Protein AF-A0A7K7DIM9-F1 (afdb_monomer_lite)

pLDDT: mean 87.03, std 12.99, range [60.41, 97.12]

Sequence (53 aa):
HRVKEIGSTMSGRKGTDDSMTLQSQKFQIGDYLDIAITPPNRAPPPSSRMRPY

Organism: Pheucticus melanocephalus (NCBI:txid371919)

Radius of gyration: 16.43 Å; chains: 1; bounding box: 32×18×51 Å

Structure (mmCIF, N/CA/C/O backbone):
data_AF-A0A7K7DIM9-F1
#
_entry.id   AF-A0A7K7DIM9-F1
#
loop_
_atom_site.group_PDB
_atom_site.id
_atom_site.type_symbol
_atom_site.label_atom_id
_atom_site.label_alt_id
_atom_site.label_comp_id
_atom_site.label_asym_id
_atom_site.label_entity_id
_atom_site.label_seq_id
_atom_site.pdbx_PDB_ins_code
_atom_site.Cartn_x
_atom_site.Cartn_y
_atom_site.Cartn_z
_atom_site.occupancy
_atom_site.B_iso_or_equiv
_atom_site.auth_seq_id
_atom_site.auth_comp_id
_atom_site.auth_asym_id
_atom_site.auth_atom_id
_atom_site.pdbx_PDB_model_num
ATOM 1 N N . HIS A 1 1 ? -20.623 -7.124 -3.666 1.00 70.88 1 HIS A N 1
ATOM 2 C CA . HIS A 1 1 ? -19.539 -6.350 -3.026 1.00 70.88 1 HIS A CA 1
ATOM 3 C C . HIS A 1 1 ? -19.178 -5.160 -3.903 1.00 70.88 1 HIS A C 1
ATOM 5 O O . HIS A 1 1 ? -19.134 -5.322 -5.116 1.00 70.88 1 HIS A O 1
ATOM 11 N N . ARG A 1 2 ? -19.001 -3.967 -3.321 1.00 87.00 2 ARG A N 1
ATOM 12 C CA . ARG A 1 2 ? -18.517 -2.776 -4.038 1.00 87.00 2 ARG A CA 1
ATOM 13 C C . ARG A 1 2 ? -17.036 -2.604 -3.733 1.00 87.00 2 ARG A C 1
ATOM 15 O O . ARG A 1 2 ? -16.665 -2.607 -2.567 1.00 87.00 2 ARG A O 1
ATOM 22 N N . VAL A 1 3 ? -16.227 -2.463 -4.775 1.00 91.50 3 VAL A N 1
ATOM 23 C CA . VAL A 1 3 ? -14.791 -2.201 -4.649 1.00 91.50 3 VAL A CA 1
ATOM 24 C C . VAL A 1 3 ? -14.570 -0.692 -4.711 1.00 91.50 3 VAL 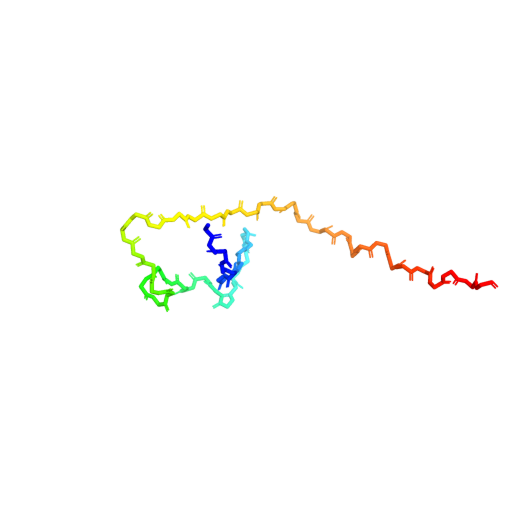A C 1
ATOM 26 O O . VAL A 1 3 ? -15.198 -0.008 -5.520 1.00 91.50 3 VAL A O 1
ATOM 29 N N . LYS A 1 4 ? -13.698 -0.177 -3.842 1.00 93.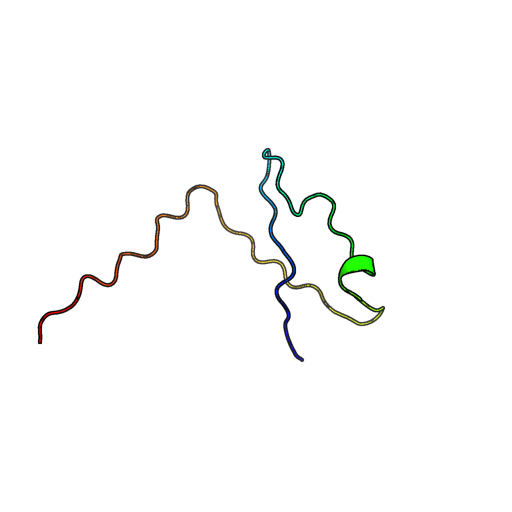06 4 LYS A N 1
ATOM 30 C CA . LYS A 1 4 ? -13.244 1.216 -3.840 1.00 93.06 4 LYS A CA 1
ATOM 31 C C . LYS A 1 4 ? -11.721 1.214 -3.887 1.00 93.06 4 LYS A C 1
ATOM 33 O O . LYS A 1 4 ? -11.088 0.642 -3.006 1.00 93.06 4 LYS A O 1
ATOM 38 N N . GLU A 1 5 ? -11.151 1.877 -4.885 1.00 93.44 5 GLU A N 1
ATOM 39 C CA . GLU A 1 5 ? -9.712 2.123 -4.933 1.00 93.44 5 GLU A CA 1
ATOM 40 C C . GLU A 1 5 ? -9.332 3.162 -3.869 1.00 93.44 5 GLU A C 1
ATOM 42 O O . GLU A 1 5 ? -10.003 4.191 -3.732 1.00 93.44 5 GLU A O 1
ATOM 47 N N . ILE A 1 6 ? -8.299 2.861 -3.075 1.00 93.94 6 ILE A N 1
ATOM 48 C CA . ILE A 1 6 ? -7.889 3.707 -1.946 1.00 93.94 6 ILE A CA 1
ATOM 49 C C . ILE A 1 6 ? -6.512 4.342 -2.123 1.00 93.94 6 ILE A C 1
ATOM 51 O O . ILE A 1 6 ? -6.335 5.458 -1.655 1.00 93.94 6 ILE A O 1
ATOM 55 N N . GLY A 1 7 ? -5.566 3.691 -2.801 1.00 94.81 7 GLY A N 1
ATOM 56 C CA . GLY A 1 7 ? -4.220 4.231 -2.995 1.00 94.81 7 GLY A CA 1
ATOM 57 C C . GLY A 1 7 ? -3.243 3.196 -3.541 1.00 94.81 7 GLY A C 1
ATOM 58 O O . GLY A 1 7 ? -3.616 2.048 -3.791 1.00 94.81 7 GLY A O 1
ATOM 59 N N . SER A 1 8 ? -1.986 3.605 -3.710 1.00 95.38 8 SER A N 1
ATOM 60 C CA . SER A 1 8 ? -0.916 2.741 -4.224 1.00 95.38 8 SER A CA 1
ATOM 61 C C . SER A 1 8 ? 0.413 2.975 -3.507 1.00 95.38 8 SER A C 1
ATOM 63 O O . SER A 1 8 ? 0.689 4.072 -3.031 1.00 95.38 8 SER A O 1
ATOM 65 N N . THR A 1 9 ? 1.262 1.949 -3.454 1.00 95.38 9 THR A N 1
ATOM 66 C CA . THR A 1 9 ? 2.619 2.049 -2.900 1.00 95.38 9 THR A CA 1
ATOM 67 C C . THR A 1 9 ? 3.635 1.418 -3.846 1.00 95.38 9 THR A C 1
ATOM 69 O O . THR A 1 9 ? 3.295 0.610 -4.715 1.00 95.38 9 THR A O 1
ATOM 72 N N . MET A 1 10 ? 4.903 1.805 -3.704 1.00 95.38 10 MET A N 1
ATOM 73 C CA . MET A 1 10 ? 6.001 1.269 -4.505 1.00 95.38 10 MET A CA 1
ATOM 74 C C . MET A 1 10 ? 7.197 0.943 -3.614 1.00 95.38 10 MET A C 1
ATOM 76 O O . MET A 1 10 ? 7.651 1.772 -2.829 1.00 95.38 10 MET A O 1
ATOM 80 N N . SER A 1 11 ? 7.742 -0.265 -3.768 1.00 93.06 11 SER A N 1
ATOM 81 C CA . SER A 1 11 ? 8.928 -0.691 -3.021 1.00 93.06 11 SER A CA 1
ATOM 82 C C . SER A 1 11 ? 10.111 0.252 -3.268 1.00 93.06 11 SER A C 1
ATOM 84 O O . SER A 1 11 ? 10.391 0.623 -4.409 1.00 93.06 11 SER A O 1
ATOM 86 N N . GLY A 1 12 ? 10.796 0.652 -2.195 1.00 94.00 12 GLY A N 1
ATOM 87 C CA . GLY A 1 12 ? 11.967 1.532 -2.256 1.00 94.00 12 GLY A CA 1
ATOM 88 C C . GLY A 1 12 ? 11.678 2.994 -2.621 1.00 94.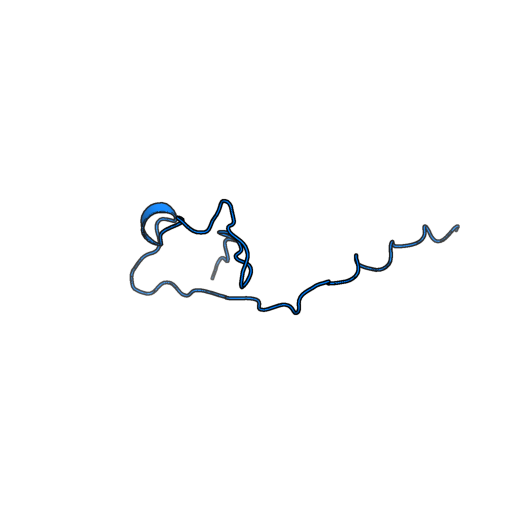00 12 GLY A C 1
ATOM 89 O O . GLY A 1 12 ? 12.624 3.758 -2.803 1.00 94.00 12 GLY A O 1
ATOM 90 N N . ARG A 1 13 ? 10.408 3.414 -2.721 1.00 94.00 13 ARG A N 1
ATOM 91 C CA . ARG A 1 13 ? 10.032 4.790 -3.067 1.00 94.00 13 ARG A CA 1
ATOM 92 C C . ARG A 1 13 ? 8.986 5.331 -2.101 1.00 94.00 13 ARG A C 1
ATOM 94 O O . ARG A 1 13 ? 7.912 4.759 -1.985 1.00 94.00 13 ARG A O 1
ATOM 101 N N . LYS A 1 14 ? 9.271 6.488 -1.495 1.00 95.50 14 LYS A N 1
ATOM 102 C CA . LYS A 1 14 ? 8.284 7.213 -0.689 1.00 95.50 14 LYS A CA 1
ATOM 103 C C . LYS A 1 14 ? 7.177 7.788 -1.584 1.00 95.50 14 LYS A C 1
ATOM 105 O O . LYS A 1 14 ? 7.474 8.568 -2.494 1.00 95.50 14 LYS A O 1
ATOM 110 N N . GLY A 1 15 ? 5.935 7.395 -1.330 1.00 93.50 15 GLY A N 1
ATOM 111 C CA . GLY A 1 15 ? 4.717 7.857 -1.995 1.00 93.50 15 GLY A CA 1
ATOM 112 C C . GLY A 1 15 ? 3.885 8.815 -1.136 1.00 93.50 15 GLY A C 1
ATOM 113 O O . GLY A 1 15 ? 4.152 9.022 0.047 1.00 93.50 15 GLY A O 1
ATOM 114 N N . THR A 1 16 ? 2.862 9.422 -1.742 1.00 94.06 16 THR A N 1
ATOM 115 C CA . THR A 1 16 ? 1.879 10.266 -1.034 1.00 94.06 16 THR A CA 1
ATOM 116 C C . THR A 1 16 ? 0.939 9.449 -0.155 1.00 94.06 16 THR A C 1
ATOM 118 O O . THR A 1 16 ? 0.452 9.949 0.856 1.00 94.06 16 THR A O 1
ATOM 121 N N . ASP A 1 17 ? 0.718 8.190 -0.528 1.00 96.31 17 ASP A N 1
ATOM 122 C CA . ASP A 1 17 ? -0.265 7.311 0.101 1.00 96.31 17 ASP A CA 1
ATOM 123 C C . ASP A 1 17 ? 0.361 6.428 1.195 1.00 96.31 17 ASP A C 1
ATOM 125 O O . ASP A 1 17 ? -0.350 5.692 1.872 1.00 96.31 17 ASP A O 1
ATOM 129 N N . ASP A 1 18 ? 1.676 6.524 1.426 1.00 96.19 18 ASP A N 1
ATOM 130 C CA . ASP A 1 18 ? 2.407 5.683 2.388 1.00 96.19 18 ASP A CA 1
ATOM 131 C C . ASP A 1 18 ? 1.921 5.862 3.833 1.00 96.19 18 ASP A C 1
ATOM 133 O O . ASP A 1 18 ? 2.018 4.947 4.648 1.00 96.19 18 ASP A O 1
ATOM 137 N N . SER A 1 19 ? 1.404 7.047 4.167 1.00 96.69 19 SER A N 1
ATOM 138 C CA . SER A 1 19 ? 0.831 7.341 5.485 1.00 96.69 19 SER A CA 1
ATOM 139 C C . SER A 1 19 ? -0.674 7.072 5.567 1.00 96.69 19 SER A C 1
ATOM 141 O O . SER A 1 19 ? -1.306 7.421 6.566 1.00 96.69 19 SER A O 1
ATOM 143 N N . MET A 1 20 ? -1.284 6.515 4.518 1.00 96.75 20 MET A N 1
ATOM 144 C CA . MET A 1 20 ? -2.704 6.188 4.520 1.00 96.75 20 MET A CA 1
ATOM 145 C C . MET A 1 20 ? -3.004 5.072 5.526 1.00 96.75 20 MET A C 1
ATOM 147 O O . MET A 1 20 ? -2.216 4.155 5.736 1.00 96.75 20 MET A O 1
ATOM 151 N N . THR A 1 21 ? -4.175 5.144 6.158 1.00 96.81 21 THR A N 1
ATOM 152 C CA . THR A 1 21 ? -4.596 4.191 7.195 1.00 96.81 21 THR A CA 1
ATOM 153 C C . THR A 1 21 ? -5.983 3.633 6.898 1.00 96.81 21 THR A C 1
ATOM 155 O O . THR A 1 21 ? -6.823 4.323 6.313 1.00 96.81 21 THR A O 1
ATOM 158 N N . LEU A 1 22 ? -6.271 2.418 7.373 1.00 96.50 22 LEU A N 1
ATOM 159 C CA . LEU A 1 22 ? -7.594 1.790 7.239 1.00 96.50 22 LEU A CA 1
ATOM 160 C C . LEU A 1 22 ? -8.716 2.657 7.835 1.00 96.50 22 LEU A C 1
ATOM 162 O O . LEU A 1 22 ? -9.770 2.819 7.218 1.00 96.50 22 LEU A O 1
ATOM 166 N N . GLN A 1 23 ? -8.453 3.307 8.975 1.00 97.12 23 GLN A N 1
ATOM 167 C CA . GLN A 1 23 ? -9.395 4.241 9.603 1.00 97.12 23 GLN A CA 1
ATOM 168 C C . GLN A 1 23 ? -9.747 5.426 8.688 1.00 97.12 23 GLN A C 1
ATOM 170 O O . GLN A 1 23 ? -10.921 5.765 8.553 1.00 97.12 23 GLN A O 1
ATOM 175 N N . SER A 1 24 ? -8.762 6.023 7.998 1.00 96.62 24 SER A N 1
ATOM 176 C CA . SER A 1 24 ? -8.998 7.168 7.102 1.00 96.62 24 SER A CA 1
ATOM 177 C C . SER A 1 24 ? -9.870 6.797 5.899 1.00 96.62 24 SER A C 1
ATOM 179 O O . SER A 1 24 ? -10.592 7.641 5.371 1.00 96.62 24 SER A O 1
ATOM 181 N N . GLN A 1 25 ? -9.867 5.515 5.519 1.00 96.31 25 GLN A N 1
ATOM 182 C CA . GLN A 1 25 ? -10.688 4.968 4.441 1.00 96.31 25 GLN A CA 1
ATOM 183 C C . GLN A 1 25 ? -12.027 4.390 4.912 1.00 96.31 25 GLN A C 1
ATOM 185 O O . GLN A 1 25 ? -12.776 3.869 4.087 1.00 96.31 25 GLN A O 1
ATOM 190 N N . LYS A 1 26 ? -12.367 4.545 6.202 1.00 95.94 26 LYS A N 1
ATOM 191 C CA . LYS A 1 26 ? -13.593 4.019 6.827 1.00 95.94 26 LYS A CA 1
ATOM 192 C C . LYS A 1 26 ? -13.739 2.498 6.686 1.00 95.94 26 LYS A C 1
ATOM 194 O O . LYS A 1 26 ? -14.858 2.004 6.604 1.00 95.94 26 LYS A O 1
ATOM 199 N N . PHE A 1 27 ? -12.617 1.781 6.650 1.00 96.00 27 PHE A N 1
ATOM 200 C CA . PHE A 1 27 ? -12.599 0.322 6.616 1.00 96.00 27 PHE A CA 1
ATOM 201 C C . PHE A 1 27 ? -13.147 -0.248 7.929 1.00 96.00 27 PHE A C 1
ATOM 203 O O . PHE A 1 27 ? -12.804 0.239 9.011 1.00 96.00 27 PHE A O 1
ATOM 210 N N . GLN A 1 28 ? -13.986 -1.274 7.837 1.00 96.81 28 GLN A N 1
ATOM 211 C CA . GLN A 1 28 ? -14.641 -1.926 8.966 1.00 96.81 28 GLN A CA 1
ATOM 212 C C . GLN A 1 28 ? -14.214 -3.387 9.101 1.00 96.81 28 GLN A C 1
ATOM 214 O O . GLN A 1 28 ? -13.750 -4.031 8.163 1.00 96.81 28 GLN A O 1
ATOM 219 N N . ILE A 1 29 ? -14.381 -3.938 10.302 1.00 96.94 29 ILE A N 1
ATOM 220 C CA . ILE A 1 29 ? -14.168 -5.369 10.529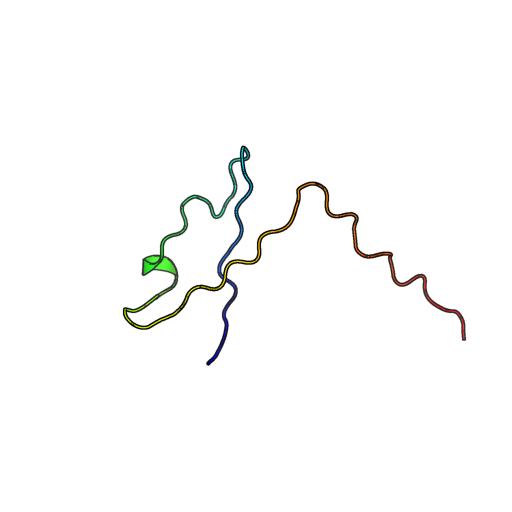 1.00 96.94 29 ILE A CA 1
ATOM 221 C C . ILE A 1 29 ? -15.195 -6.148 9.697 1.00 96.94 29 ILE A C 1
ATOM 223 O O . ILE A 1 29 ? -16.393 -5.900 9.806 1.00 96.94 29 ILE A O 1
ATOM 227 N N . GLY A 1 30 ? -14.716 -7.093 8.887 1.00 96.38 30 GLY A N 1
ATOM 228 C CA . GLY A 1 30 ? -15.531 -7.839 7.923 1.00 96.38 30 GLY A CA 1
ATOM 229 C C . GLY A 1 30 ? -15.422 -7.320 6.487 1.00 96.38 30 GLY A C 1
ATOM 230 O O . GLY A 1 30 ? -15.857 -8.015 5.569 1.00 96.38 30 GLY A O 1
ATOM 231 N N . ASP A 1 31 ? -14.798 -6.156 6.277 1.00 95.88 31 ASP A N 1
ATOM 232 C CA . ASP A 1 31 ? -14.396 -5.714 4.945 1.00 95.88 31 ASP A CA 1
ATOM 233 C C . ASP A 1 31 ? -13.192 -6.523 4.440 1.00 95.88 31 ASP A C 1
ATOM 235 O O . ASP A 1 31 ? -12.421 -7.113 5.204 1.00 95.88 31 ASP A O 1
ATOM 239 N N . TYR A 1 32 ? -13.014 -6.516 3.121 1.00 95.62 32 TYR A N 1
ATOM 240 C CA . TYR A 1 32 ? -11.903 -7.170 2.437 1.00 95.62 32 TYR A CA 1
ATOM 241 C C . TYR A 1 32 ? -11.029 -6.130 1.738 1.00 95.62 32 TYR A C 1
ATOM 243 O O . TYR A 1 32 ? -11.530 -5.117 1.247 1.00 95.62 32 TYR A O 1
ATOM 251 N N . LEU A 1 33 ? -9.726 -6.399 1.670 1.00 96.25 33 LEU A N 1
ATOM 252 C CA . L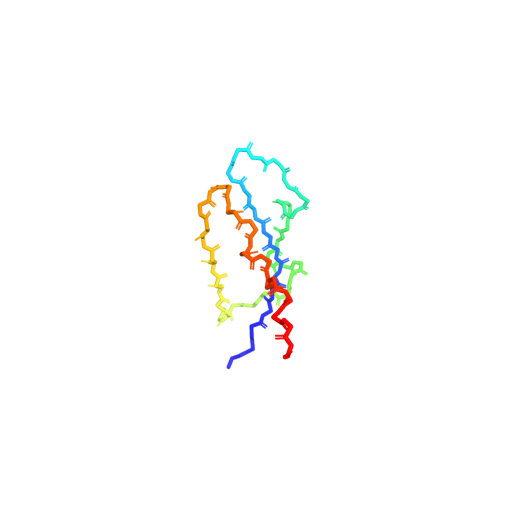EU A 1 33 ? -8.774 -5.621 0.881 1.00 96.25 33 LEU A CA 1
ATOM 253 C C . LEU A 1 33 ? -8.368 -6.415 -0.354 1.00 96.25 33 LEU A C 1
ATOM 255 O O . LEU A 1 33 ? -8.015 -7.588 -0.246 1.00 96.25 33 LEU A O 1
ATOM 259 N N . ASP A 1 34 ? -8.388 -5.747 -1.501 1.00 95.62 34 ASP A N 1
ATOM 260 C CA . ASP A 1 34 ? -7.825 -6.260 -2.744 1.00 95.62 34 ASP A CA 1
ATOM 261 C C . ASP A 1 34 ? -6.513 -5.525 -3.040 1.00 95.62 34 ASP A C 1
ATOM 263 O O . ASP A 1 34 ? -6.446 -4.299 -2.921 1.00 95.62 34 ASP A O 1
ATOM 267 N N . ILE A 1 35 ? -5.459 -6.273 -3.376 1.00 95.19 35 ILE A N 1
ATOM 268 C CA . ILE A 1 35 ? -4.112 -5.736 -3.604 1.00 95.19 35 ILE A CA 1
ATOM 269 C C . ILE A 1 35 ? -3.602 -6.242 -4.950 1.00 95.19 35 ILE A C 1
ATOM 271 O O . ILE A 1 35 ? -3.141 -7.376 -5.082 1.00 95.19 35 ILE A O 1
ATOM 275 N N . ALA A 1 36 ? -3.626 -5.361 -5.946 1.00 94.62 36 ALA A N 1
ATOM 276 C CA . ALA A 1 36 ? -3.017 -5.623 -7.240 1.00 94.62 36 ALA A CA 1
ATOM 277 C C . ALA A 1 36 ? -1.507 -5.331 -7.190 1.00 94.62 36 ALA A C 1
ATOM 279 O O . ALA A 1 36 ? -1.089 -4.183 -7.041 1.00 94.62 36 ALA A O 1
ATOM 280 N N . ILE A 1 37 ? -0.676 -6.365 -7.347 1.00 93.25 37 ILE A N 1
ATOM 281 C CA . ILE A 1 37 ? 0.787 -6.232 -7.402 1.00 93.25 37 ILE A CA 1
ATOM 282 C C . ILE A 1 37 ? 1.232 -6.213 -8.864 1.00 93.25 37 ILE A C 1
ATOM 284 O O . ILE A 1 37 ? 0.980 -7.157 -9.612 1.00 93.25 37 ILE A O 1
ATOM 288 N N . THR A 1 38 ? 1.933 -5.155 -9.270 1.00 90.31 38 THR A N 1
ATOM 289 C CA . THR A 1 38 ? 2.508 -5.036 -10.617 1.00 90.31 38 THR A CA 1
ATOM 290 C C . THR A 1 38 ? 4.028 -4.905 -10.569 1.00 90.31 38 THR A C 1
ATOM 292 O O . THR A 1 38 ? 4.541 -4.230 -9.674 1.00 90.31 38 THR A O 1
ATOM 295 N N . PRO A 1 39 ? 4.763 -5.488 -11.535 1.00 89.81 39 PRO A N 1
ATOM 296 C CA . PRO A 1 39 ? 6.204 -5.302 -11.625 1.00 89.81 39 PRO A CA 1
ATOM 297 C C . PRO A 1 39 ? 6.565 -3.829 -11.898 1.00 89.81 39 PRO A C 1
ATOM 299 O O . PRO A 1 39 ? 5.762 -3.087 -12.478 1.00 89.81 39 PRO A O 1
ATOM 302 N N . PRO A 1 40 ? 7.777 -3.396 -11.511 1.00 84.88 40 PRO A N 1
ATOM 303 C CA . PRO A 1 40 ? 8.270 -2.061 -11.830 1.00 84.88 40 PRO A CA 1
ATOM 304 C C . PRO A 1 40 ? 8.392 -1.864 -13.350 1.00 84.88 40 PRO A C 1
ATOM 306 O O . PRO A 1 40 ? 8.634 -2.813 -14.093 1.00 84.88 40 PRO A O 1
ATOM 309 N N . ASN A 1 41 ? 8.259 -0.614 -13.808 1.00 81.12 41 ASN A N 1
ATOM 310 C CA . ASN A 1 41 ? 8.369 -0.211 -15.219 1.00 81.12 41 ASN A CA 1
ATOM 311 C C . ASN A 1 41 ? 7.323 -0.840 -16.151 1.00 81.12 41 ASN A C 1
ATOM 313 O O . ASN A 1 41 ? 7.651 -1.281 -17.255 1.00 81.12 41 ASN A O 1
ATOM 317 N N . ARG A 1 42 ? 6.046 -0.853 -15.746 1.00 69.94 42 ARG A N 1
ATOM 318 C CA . ARG A 1 42 ? 4.958 -1.184 -16.673 1.00 69.94 42 ARG A CA 1
ATOM 319 C C . ARG A 1 42 ? 5.041 -0.231 -17.867 1.00 69.94 42 ARG A C 1
ATOM 321 O O . ARG A 1 42 ? 4.824 0.970 -17.712 1.00 69.94 42 ARG A O 1
ATOM 328 N N . ALA A 1 43 ? 5.378 -0.765 -19.042 1.00 64.81 43 ALA A N 1
ATOM 329 C CA . ALA A 1 43 ? 5.290 -0.006 -20.279 1.00 64.81 43 ALA A CA 1
ATOM 330 C C . ALA A 1 43 ? 3.869 0.575 -20.360 1.00 64.81 43 ALA A C 1
ATOM 332 O O . ALA A 1 43 ? 2.917 -0.157 -20.048 1.00 64.81 43 ALA A O 1
ATOM 333 N N . PRO A 1 44 ? 3.700 1.864 -20.714 1.00 66.19 44 PRO A N 1
ATOM 334 C CA . PRO A 1 44 ? 2.368 2.406 -20.932 1.00 66.19 44 PRO A CA 1
ATOM 335 C C . PRO A 1 44 ? 1.622 1.451 -21.871 1.00 66.19 44 PRO A C 1
ATOM 337 O O . PRO A 1 44 ? 2.255 0.921 -22.796 1.00 66.19 44 PRO A O 1
ATOM 340 N N . PRO A 1 45 ? 0.327 1.162 -21.614 1.00 66.75 45 PRO A N 1
ATOM 341 C CA . PRO A 1 45 ? -0.441 0.299 -22.501 1.00 66.75 45 PRO A CA 1
ATOM 342 C C . PRO A 1 45 ? -0.202 0.798 -23.923 1.00 66.75 45 PRO A C 1
ATOM 344 O O . PRO A 1 45 ? -0.184 2.024 -24.100 1.00 66.75 45 PRO A O 1
ATOM 347 N N . PRO A 1 46 ? 0.073 -0.099 -24.896 1.00 66.00 46 PRO A N 1
ATOM 348 C CA . PRO A 1 46 ? 0.354 0.323 -26.256 1.00 66.00 46 PRO A CA 1
ATOM 349 C C . PRO A 1 46 ? -0.753 1.292 -26.611 1.00 66.00 46 PRO A C 1
ATOM 351 O O . PRO A 1 46 ? -1.931 0.933 -26.517 1.00 66.00 46 PRO A O 1
ATOM 354 N N . SER A 1 47 ? -0.368 2.547 -26.873 1.00 63.91 47 SER A N 1
ATOM 355 C CA . SER A 1 47 ? -1.324 3.562 -27.268 1.00 63.91 47 SER A CA 1
ATOM 356 C C . SER A 1 47 ? -2.156 2.897 -28.343 1.00 63.91 47 SER A C 1
ATOM 358 O O . SER A 1 47 ? -1.597 2.288 -29.262 1.00 63.91 47 SER A O 1
ATOM 360 N N . SER A 1 48 ? -3.476 2.882 -28.154 1.00 62.28 48 SER A N 1
ATOM 361 C CA . SER A 1 48 ? -4.400 2.513 -29.212 1.00 62.28 48 SER A CA 1
ATOM 362 C C . SER A 1 48 ? -4.085 3.483 -30.338 1.00 62.28 48 SER A C 1
ATOM 364 O O . SER A 1 48 ? -4.621 4.589 -30.370 1.00 62.28 48 SER A O 1
ATOM 366 N N . ARG A 1 49 ? -3.109 3.123 -31.181 1.00 61.53 49 ARG A N 1
ATOM 367 C CA . ARG A 1 49 ? -2.743 3.835 -32.387 1.00 61.53 49 ARG A CA 1
ATOM 368 C C . ARG A 1 4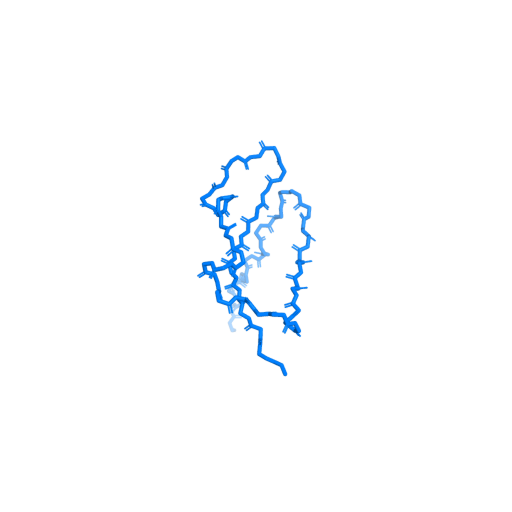9 ? -4.037 3.830 -33.152 1.00 61.53 49 ARG A C 1
ATOM 370 O O . ARG A 1 49 ? -4.479 2.777 -33.605 1.00 61.53 49 ARG A O 1
ATOM 377 N N . MET A 1 50 ? -4.665 4.996 -33.104 1.00 60.41 50 MET A N 1
ATOM 378 C CA . MET A 1 50 ? -5.848 5.407 -33.818 1.00 60.41 50 MET A CA 1
ATOM 379 C C . MET A 1 50 ? -5.905 4.610 -35.118 1.00 60.41 50 MET A C 1
ATOM 381 O O . MET A 1 50 ? -5.100 4.841 -36.017 1.00 60.41 50 MET A O 1
ATOM 385 N N . ARG A 1 51 ? -6.750 3.573 -35.152 1.00 63.19 51 ARG A N 1
ATOM 386 C CA . ARG A 1 51 ? -6.989 2.815 -36.376 1.00 63.19 51 ARG A CA 1
ATOM 387 C C . ARG A 1 51 ? -7.746 3.774 -37.295 1.00 63.19 51 ARG A C 1
ATOM 389 O O . ARG A 1 51 ? -8.827 4.202 -36.890 1.00 63.19 51 ARG A O 1
ATOM 396 N N . PRO A 1 52 ? -7.198 4.175 -38.453 1.00 66.69 52 PRO A N 1
ATOM 397 C CA . PRO A 1 52 ? -7.989 4.888 -39.443 1.00 66.69 52 PRO A CA 1
ATOM 398 C C . PRO A 1 52 ? -9.074 3.929 -39.946 1.00 66.69 52 PRO A C 1
ATOM 400 O O . PRO A 1 52 ? -8.797 2.736 -40.104 1.00 66.69 52 PRO A O 1
ATOM 403 N N . TYR A 1 53 ? -10.292 4.447 -40.110 1.00 62.19 53 TYR A N 1
ATOM 404 C CA . TYR A 1 53 ? -11.403 3.744 -40.754 1.00 62.19 53 TYR A CA 1
ATOM 405 C C . TYR A 1 53 ? -11.087 3.449 -42.220 1.00 62.19 53 TYR A C 1
ATOM 407 O O . TYR A 1 53 ? -10.456 4.322 -42.860 1.00 62.19 53 TYR A O 1
#

Secondary structure (DSSP, 8-state):
---------BTTB--SSTT--TTTTT--TT---------SS-PPPPP------

InterPro domains:
  IPR010516 Sin3 associated polypeptide p18 [PF06487] (2-37)
  IPR010516 Sin3 associated polypeptide p18 [PTHR13082] (2-52)
  IPR042534 Sin3 associated polypeptide p18 superfamily [G3DSA:3.10.20.550] (1-49)

Foldseek 3Di:
DDDDDDDDDDPPDDDPCPPPDCVVVVHDPVDDDDDDDDDPPDPDDPPPPPDDD